Protein AF-A0A7S4K8J3-F1 (afdb_monomer_lite)

Foldseek 3Di:
DADDDDPVNPVAPDPVDQPFDADPVQKDAPDPPCVVPVPSPRIAGHDDCVVCVVVDPPRHDHDDPDDDAPVRGDDDDDDDLPDADKDKDADPPPVCVVVVRIDIDGGPVVPDDDDPPPDDPDDPDPPVPD

Secondary structure (DSSP, 8-state):
-PPP--TTSTTTT---S-S----GGGEEESSTT--S-TTS--EEEPP-HHHHGGGS--SS----S-----TT----------S-EEEEEE-S-GGGTTTT-EEEEEE-GGGPPPPPTTS--SSS------

Structure (mmCIF, N/CA/C/O backbone):
data_AF-A0A7S4K8J3-F1
#
_entry.id   AF-A0A7S4K8J3-F1
#
loop_
_atom_site.group_PDB
_atom_site.id
_atom_site.type_symbol
_atom_site.label_atom_id
_atom_site.label_alt_id
_atom_site.label_comp_id
_atom_site.label_asym_id
_atom_site.label_entity_id
_atom_site.label_seq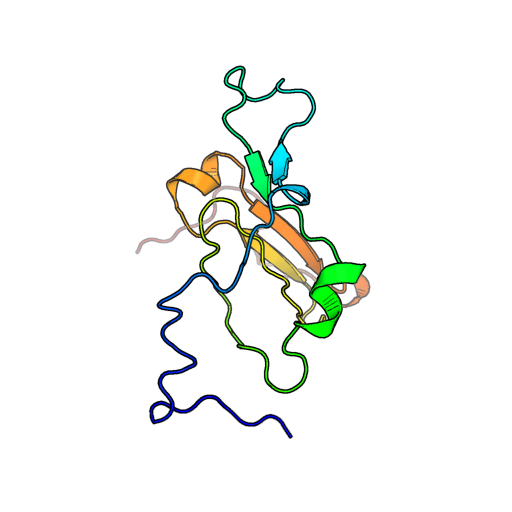_id
_atom_site.pdbx_PDB_ins_code
_atom_site.Cartn_x
_atom_site.Cartn_y
_atom_site.Cartn_z
_atom_site.occupancy
_atom_site.B_iso_or_equiv
_atom_site.auth_seq_id
_atom_site.auth_comp_id
_atom_site.auth_asym_id
_atom_site.auth_atom_id
_atom_site.pdbx_PDB_model_num
ATOM 1 N N . ASP A 1 1 ? -14.215 -17.292 -10.585 1.00 42.66 1 ASP A N 1
ATOM 2 C CA . ASP A 1 1 ? -13.352 -18.452 -10.284 1.00 42.66 1 ASP A CA 1
ATOM 3 C C . ASP A 1 1 ? -11.887 -18.093 -10.463 1.00 42.66 1 ASP A C 1
ATOM 5 O O . ASP A 1 1 ? -11.457 -17.826 -11.576 1.00 42.66 1 ASP A O 1
ATOM 9 N N . PHE A 1 2 ? -11.137 -17.997 -9.363 1.00 41.56 2 PHE A N 1
ATOM 10 C CA . PHE A 1 2 ? -9.705 -17.679 -9.384 1.00 41.56 2 PHE A CA 1
ATOM 11 C C . PHE A 1 2 ? -8.908 -18.985 -9.455 1.00 41.56 2 PHE A C 1
ATOM 13 O O . PHE A 1 2 ? -9.082 -19.848 -8.594 1.00 41.56 2 PHE A O 1
ATOM 20 N N . LYS A 1 3 ? -8.040 -19.149 -10.459 1.00 45.47 3 LYS A N 1
ATOM 21 C CA . LYS A 1 3 ? -7.098 -20.276 -10.496 1.00 45.47 3 LYS A CA 1
ATOM 22 C C . LYS A 1 3 ? -5.952 -19.981 -9.530 1.00 45.47 3 LYS A C 1
ATOM 24 O O . LYS A 1 3 ? -5.284 -18.958 -9.661 1.00 45.47 3 LYS A O 1
ATOM 29 N N . TRP A 1 4 ? -5.773 -20.843 -8.532 1.00 49.66 4 TRP A N 1
ATOM 30 C CA . TRP A 1 4 ? -4.702 -20.700 -7.552 1.00 49.66 4 TRP A CA 1
ATOM 31 C C . TRP A 1 4 ? -3.358 -21.116 -8.138 1.00 49.66 4 TRP A C 1
ATOM 33 O O . TRP A 1 4 ? -3.247 -22.038 -8.940 1.00 49.66 4 TRP A O 1
ATOM 43 N N . CYS A 1 5 ? -2.334 -20.433 -7.665 1.00 54.53 5 CYS A N 1
ATOM 44 C CA . CYS A 1 5 ? -0.946 -20.798 -7.812 1.00 54.53 5 CYS A CA 1
ATOM 45 C C . CYS A 1 5 ? -0.599 -22.011 -6.934 1.00 54.53 5 CYS A C 1
ATOM 47 O O . CYS A 1 5 ? -0.507 -21.873 -5.715 1.00 54.53 5 CYS A O 1
ATOM 49 N N . TYR A 1 6 ? -0.416 -23.188 -7.529 1.00 49.16 6 TYR A N 1
ATOM 50 C CA . TYR A 1 6 ? -0.069 -24.421 -6.811 1.00 49.16 6 TYR A CA 1
ATOM 51 C C . TYR A 1 6 ? 1.446 -24.664 -6.789 1.00 49.16 6 TYR A C 1
ATOM 53 O O . TYR A 1 6 ? 2.169 -24.199 -7.664 1.00 49.16 6 TYR A O 1
ATOM 61 N N . PHE A 1 7 ? 1.932 -25.449 -5.819 1.00 47.50 7 PHE A N 1
ATOM 62 C CA . PHE A 1 7 ? 3.353 -25.822 -5.678 1.00 47.50 7 PHE A CA 1
ATOM 63 C C . PHE A 1 7 ? 3.969 -26.484 -6.927 1.00 47.50 7 PHE A C 1
ATOM 65 O O . PHE A 1 7 ? 5.184 -26.452 -7.092 1.00 47.50 7 PHE A O 1
ATOM 72 N N . ASN A 1 8 ? 3.154 -27.063 -7.816 1.00 54.94 8 ASN A N 1
ATOM 73 C CA . ASN A 1 8 ? 3.617 -27.641 -9.083 1.00 54.94 8 ASN A CA 1
ATOM 74 C C . ASN A 1 8 ? 3.803 -26.603 -10.211 1.00 54.94 8 ASN A C 1
ATOM 76 O O . ASN A 1 8 ? 4.264 -26.953 -11.294 1.00 54.94 8 ASN A O 1
ATOM 80 N N . GLN A 1 9 ? 3.459 -25.338 -9.964 1.00 51.81 9 GLN A N 1
ATOM 81 C CA . GLN A 1 9 ? 3.694 -24.199 -10.841 1.00 51.81 9 GLN A CA 1
ATOM 82 C C . GLN A 1 9 ? 4.538 -23.190 -10.056 1.00 51.81 9 GLN A C 1
ATOM 84 O O . GLN A 1 9 ? 4.033 -22.337 -9.331 1.00 51.81 9 GLN A O 1
ATOM 89 N N . THR A 1 10 ? 5.860 -23.291 -10.193 1.00 50.09 10 THR A N 1
ATOM 90 C CA . THR A 1 10 ? 6.886 -22.472 -9.510 1.00 50.09 10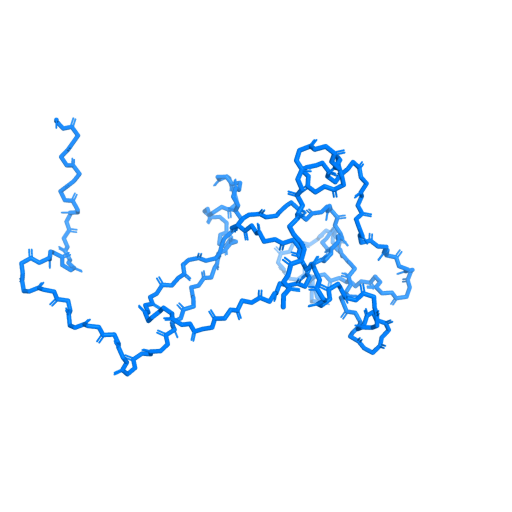 THR A CA 1
ATOM 91 C C . THR A 1 10 ? 6.760 -20.954 -9.720 1.00 50.09 10 THR A C 1
ATOM 93 O O . THR A 1 10 ? 7.504 -20.188 -9.112 1.00 50.09 10 THR A O 1
ATOM 96 N N . ALA A 1 11 ? 5.792 -20.497 -10.516 1.00 50.84 11 ALA A N 1
ATOM 97 C CA . ALA A 1 11 ? 5.575 -19.108 -10.902 1.00 50.84 11 ALA A CA 1
ATOM 98 C C . ALA A 1 11 ? 5.092 -18.173 -9.774 1.00 50.84 11 ALA A C 1
ATOM 100 O O . ALA A 1 11 ? 5.007 -16.968 -9.994 1.00 50.84 11 ALA A O 1
ATOM 101 N N . CYS A 1 12 ? 4.764 -18.681 -8.580 1.00 53.34 12 CYS A N 1
ATOM 102 C CA . CYS A 1 12 ? 4.057 -17.865 -7.582 1.00 53.34 12 CYS A CA 1
ATOM 103 C C . CYS A 1 12 ? 4.755 -17.699 -6.229 1.00 53.34 12 CYS A C 1
ATOM 105 O O . CYS A 1 12 ? 4.401 -16.805 -5.453 1.00 53.34 12 CYS A O 1
ATOM 107 N N . PHE A 1 13 ? 5.760 -18.523 -5.928 1.00 50.50 13 PHE A N 1
ATOM 108 C CA . PHE A 1 13 ? 6.512 -18.391 -4.677 1.00 50.50 13 PHE A CA 1
ATOM 109 C C . PHE A 1 13 ? 7.835 -17.657 -4.852 1.00 50.50 13 PHE A C 1
ATOM 111 O O . PHE A 1 13 ? 8.201 -16.862 -3.988 1.00 50.50 13 PHE A O 1
ATOM 118 N N . PHE A 1 14 ? 8.492 -17.847 -5.992 1.00 50.19 14 PHE A N 1
ATOM 119 C CA . PHE A 1 14 ? 9.732 -17.173 -6.332 1.00 50.19 14 PHE A CA 1
ATOM 120 C C . PHE A 1 14 ? 9.445 -16.135 -7.414 1.00 50.19 14 PHE A C 1
ATOM 122 O O . PHE A 1 14 ? 9.027 -16.485 -8.513 1.00 50.19 14 PHE A O 1
ATOM 129 N N . MET A 1 15 ? 9.679 -14.859 -7.112 1.00 54.78 15 MET A N 1
ATOM 130 C CA . MET A 1 15 ? 9.937 -13.860 -8.148 1.00 54.78 15 MET A CA 1
ATOM 131 C C . MET A 1 15 ? 11.460 -13.779 -8.302 1.00 54.78 15 MET A C 1
ATOM 133 O O . MET A 1 15 ? 12.080 -12.954 -7.635 1.00 54.78 15 MET A O 1
ATOM 137 N N . PRO A 1 16 ? 12.102 -14.654 -9.106 1.00 50.22 16 PRO A N 1
ATOM 138 C CA . PRO A 1 16 ? 13.552 -14.607 -9.293 1.00 50.22 16 PRO A CA 1
ATOM 139 C C . PRO A 1 16 ? 13.988 -13.362 -10.079 1.00 50.22 16 PRO A C 1
ATOM 141 O O . PRO A 1 16 ? 15.175 -13.055 -10.125 1.00 50.22 16 PRO A O 1
ATOM 144 N N . ALA A 1 17 ? 13.039 -12.647 -10.694 1.00 56.31 17 ALA A N 1
ATOM 145 C CA . ALA A 1 17 ? 13.275 -11.438 -11.462 1.00 56.31 17 ALA A CA 1
ATOM 146 C C . ALA A 1 17 ? 12.374 -10.290 -10.975 1.00 56.31 17 ALA A C 1
ATOM 148 O O . ALA A 1 17 ? 11.216 -10.528 -10.613 1.00 56.31 17 ALA A O 1
ATOM 149 N N . PRO A 1 18 ? 12.872 -9.042 -10.993 1.00 59.97 18 PRO A N 1
ATOM 150 C CA . PRO A 1 18 ? 12.040 -7.877 -10.739 1.00 59.97 18 PRO A CA 1
ATOM 151 C C . PRO A 1 18 ? 10.938 -7.797 -11.805 1.00 59.97 18 PRO A C 1
ATOM 153 O O . PRO A 1 18 ? 11.226 -7.655 -12.992 1.00 59.97 18 PRO A O 1
ATOM 156 N N . LEU A 1 19 ? 9.669 -7.865 -11.386 1.00 63.50 19 LEU A N 1
ATOM 157 C CA . LEU A 1 19 ? 8.517 -7.673 -12.286 1.00 63.50 19 LEU A CA 1
ATOM 158 C C . LEU A 1 19 ? 8.433 -6.239 -12.830 1.00 63.50 19 LEU A C 1
ATOM 160 O O . LEU A 1 19 ? 7.733 -5.963 -13.801 1.00 63.50 19 LEU A O 1
ATOM 164 N N . THR A 1 20 ? 9.148 -5.318 -12.194 1.00 69.50 20 THR A N 1
ATOM 165 C CA . THR A 1 20 ? 9.098 -3.891 -12.471 1.00 69.50 20 THR A CA 1
ATOM 166 C C . THR A 1 20 ? 10.196 -3.524 -13.451 1.00 69.50 20 THR A C 1
ATOM 168 O O . THR A 1 20 ? 11.373 -3.467 -13.082 1.00 69.50 20 THR A O 1
ATOM 171 N N . LYS A 1 21 ? 9.817 -3.251 -14.697 1.00 71.94 21 LYS A N 1
ATOM 172 C CA . LYS A 1 21 ? 10.704 -2.572 -15.640 1.00 71.94 21 LYS A CA 1
ATOM 173 C C . LYS A 1 21 ? 10.694 -1.078 -15.339 1.00 71.94 21 LYS A C 1
ATOM 175 O O . LYS A 1 21 ? 9.667 -0.526 -14.948 1.00 71.94 21 LYS A O 1
ATOM 180 N N . CYS A 1 22 ? 11.852 -0.455 -15.488 1.00 78.19 22 CYS A N 1
ATOM 181 C CA . CYS A 1 22 ? 12.003 0.978 -15.342 1.00 78.19 22 CYS A CA 1
ATOM 182 C C . CYS A 1 22 ? 12.591 1.544 -16.618 1.00 78.19 22 CYS A C 1
ATOM 184 O O . CYS A 1 22 ? 13.783 1.375 -16.880 1.00 78.19 22 CYS A O 1
ATOM 186 N N . ASP A 1 23 ? 11.742 2.202 -17.393 1.00 83.81 23 ASP A N 1
ATOM 187 C CA . ASP A 1 23 ? 12.192 2.936 -18.561 1.00 83.81 23 ASP A CA 1
ATOM 188 C C . ASP A 1 23 ? 12.779 4.277 -18.114 1.00 83.81 23 ASP A C 1
ATOM 190 O O . ASP A 1 23 ? 12.352 4.858 -17.113 1.00 83.81 23 ASP A O 1
ATOM 194 N N . SER A 1 24 ? 13.771 4.780 -18.850 1.00 83.44 24 SER A N 1
ATOM 195 C CA . SER A 1 24 ? 14.503 6.002 -18.488 1.00 83.44 24 SER A CA 1
ATOM 196 C C . SER A 1 24 ? 13.598 7.225 -18.316 1.00 83.44 24 SER A C 1
ATOM 198 O O . SER A 1 24 ? 13.911 8.110 -17.529 1.00 83.44 24 SER A O 1
ATOM 200 N N . GLU A 1 25 ? 12.477 7.263 -19.037 1.00 87.25 25 GLU A N 1
ATOM 201 C CA . GLU A 1 25 ? 11.463 8.321 -18.959 1.00 87.25 25 GLU A CA 1
ATOM 202 C C . GLU A 1 25 ? 10.639 8.304 -17.663 1.00 87.25 25 GLU A C 1
ATOM 204 O O . GLU A 1 25 ? 10.119 9.339 -17.254 1.00 87.25 25 GLU A O 1
ATOM 209 N N . ASP A 1 26 ? 10.539 7.151 -16.997 1.00 87.44 26 ASP A N 1
ATOM 210 C CA . ASP A 1 26 ? 9.787 6.995 -15.751 1.00 87.44 26 ASP A CA 1
ATOM 211 C C . ASP A 1 26 ? 10.674 7.238 -14.512 1.00 87.44 26 ASP A C 1
ATOM 213 O O . ASP A 1 26 ? 10.194 7.183 -13.377 1.00 87.44 26 ASP A O 1
ATOM 217 N N . VAL A 1 27 ? 11.971 7.512 -14.696 1.00 86.88 27 VAL A N 1
ATOM 218 C CA . VAL A 1 27 ? 12.895 7.829 -13.600 1.00 86.88 27 VAL A CA 1
ATOM 219 C C . VAL A 1 27 ? 12.545 9.191 -13.002 1.00 86.88 27 VAL A C 1
ATOM 221 O O . VAL A 1 27 ? 12.509 10.207 -13.691 1.00 86.88 27 VAL A O 1
ATOM 224 N N . ALA A 1 28 ? 12.332 9.224 -11.690 1.00 84.69 28 ALA A N 1
ATOM 225 C CA . ALA A 1 28 ? 12.037 10.434 -10.940 1.00 84.69 28 ALA A CA 1
ATOM 226 C C . ALA A 1 28 ? 12.793 10.462 -9.607 1.00 84.69 28 ALA A C 1
ATOM 228 O O . ALA A 1 28 ? 13.018 9.431 -8.966 1.00 84.69 28 ALA A O 1
ATOM 229 N N . TYR A 1 29 ? 13.152 11.663 -9.156 1.00 79.94 29 TYR A N 1
ATOM 230 C CA . TYR A 1 29 ? 13.629 11.868 -7.791 1.00 79.94 29 TYR A CA 1
ATOM 231 C C . TYR A 1 29 ? 12.477 11.659 -6.807 1.00 79.94 29 TYR A C 1
ATOM 233 O O . TYR A 1 29 ? 11.375 12.167 -7.012 1.00 79.94 29 TYR A O 1
ATOM 241 N N . GLY A 1 30 ? 12.728 10.893 -5.745 1.00 72.94 30 GLY A N 1
ATOM 242 C CA . GLY A 1 30 ? 11.734 10.649 -4.701 1.00 72.94 30 GLY A CA 1
ATOM 243 C C . GLY A 1 30 ? 11.499 11.879 -3.820 1.00 72.94 30 GLY A C 1
ATOM 244 O O . GLY A 1 30 ? 10.400 12.048 -3.306 1.00 72.94 30 GLY A O 1
ATOM 245 N N . ASP A 1 31 ? 12.495 12.764 -3.714 1.00 73.44 31 ASP A N 1
ATOM 246 C CA . ASP A 1 31 ? 12.340 14.123 -3.194 1.00 73.44 31 ASP A CA 1
ATOM 247 C C . ASP A 1 31 ? 12.717 15.124 -4.300 1.00 73.44 31 ASP A C 1
ATOM 249 O O . ASP A 1 31 ? 13.906 15.356 -4.535 1.00 73.44 31 ASP A O 1
ATOM 253 N N . PRO A 1 32 ? 11.731 15.730 -4.988 1.00 69.00 32 PRO A N 1
ATOM 254 C CA . PRO A 1 32 ? 11.984 16.730 -6.025 1.00 69.00 32 PRO A CA 1
ATOM 255 C C . PRO A 1 32 ? 12.687 17.984 -5.498 1.00 69.00 32 PRO A C 1
ATOM 257 O O . PRO A 1 32 ? 13.245 18.748 -6.279 1.00 69.00 32 PRO A O 1
ATOM 260 N N . THR A 1 33 ? 12.624 18.222 -4.187 1.00 70.56 33 THR A N 1
ATOM 261 C CA . THR A 1 33 ? 13.210 19.395 -3.538 1.00 70.56 33 THR A CA 1
ATOM 262 C C . THR A 1 33 ? 14.614 19.137 -2.998 1.00 70.56 33 THR A C 1
ATOM 264 O O . THR A 1 33 ? 15.276 20.096 -2.611 1.00 70.56 33 THR A O 1
ATOM 267 N N . ALA A 1 34 ? 15.060 17.872 -2.983 1.00 62.25 34 ALA A N 1
ATOM 268 C CA . ALA A 1 34 ? 16.333 17.410 -2.419 1.00 62.25 34 ALA A CA 1
ATOM 269 C C . ALA A 1 34 ? 16.610 17.889 -0.977 1.00 62.25 34 ALA A C 1
ATOM 271 O O . ALA A 1 34 ? 17.753 17.893 -0.528 1.00 62.25 34 ALA A O 1
ATOM 272 N N . LYS A 1 35 ? 15.572 18.286 -0.231 1.00 65.44 35 LYS A N 1
ATOM 273 C CA . LYS A 1 35 ? 15.704 18.876 1.106 1.00 65.44 35 LYS A CA 1
ATOM 274 C C . LYS A 1 35 ? 15.944 17.832 2.185 1.00 65.44 35 LYS A C 1
ATOM 276 O O . LYS A 1 35 ? 16.531 18.164 3.209 1.00 65.44 35 LYS A O 1
ATOM 281 N N . LEU A 1 36 ? 15.466 16.601 1.992 1.00 60.72 36 LEU A N 1
ATOM 282 C CA . LEU A 1 36 ? 15.582 15.563 3.017 1.00 60.72 36 LEU A CA 1
ATOM 283 C C . LEU A 1 36 ? 16.978 14.930 3.075 1.00 60.72 36 LEU A C 1
ATOM 285 O O . LEU A 1 36 ? 17.399 14.518 4.151 1.00 60.72 36 LEU A O 1
ATOM 289 N N . LEU A 1 37 ? 17.689 14.843 1.945 1.00 58.06 37 LEU A N 1
ATOM 290 C CA . LEU A 1 37 ? 19.024 14.248 1.835 1.00 58.06 37 LEU A CA 1
ATOM 291 C C . LEU A 1 37 ? 19.773 14.923 0.672 1.00 58.06 37 LEU A C 1
ATOM 293 O O . LEU A 1 37 ? 19.470 14.645 -0.489 1.00 58.06 37 LEU A O 1
ATOM 297 N N . ASP A 1 38 ? 20.761 15.767 0.983 1.00 55.44 38 ASP A N 1
ATOM 298 C CA . ASP A 1 38 ? 21.543 16.634 0.068 1.00 55.44 38 ASP A CA 1
ATOM 299 C C . ASP A 1 38 ? 22.472 15.874 -0.914 1.00 55.44 38 ASP A C 1
ATOM 301 O O . ASP A 1 38 ? 23.550 16.318 -1.290 1.00 55.44 38 ASP A O 1
ATOM 305 N N . PHE A 1 39 ? 22.088 14.659 -1.309 1.00 56.28 39 PHE A N 1
ATOM 306 C CA . PHE A 1 39 ? 22.916 13.745 -2.093 1.00 56.28 39 PHE A CA 1
ATOM 307 C C . PHE A 1 39 ? 22.333 13.387 -3.460 1.00 56.28 39 PHE A C 1
ATOM 309 O O . PHE A 1 39 ? 22.948 12.602 -4.178 1.00 56.28 39 PHE A O 1
ATOM 316 N N . GLY A 1 40 ? 21.136 13.869 -3.829 1.00 57.16 40 GLY A N 1
ATOM 317 C CA . GLY A 1 40 ? 20.488 13.508 -5.106 1.00 57.16 40 GLY A CA 1
ATOM 318 C C . GLY A 1 40 ? 20.356 11.987 -5.331 1.00 57.16 40 GLY A C 1
ATOM 319 O O . GLY A 1 40 ? 20.104 11.519 -6.439 1.00 57.16 40 GLY A O 1
ATOM 320 N N . ALA A 1 41 ? 20.560 11.187 -4.280 1.00 59.38 41 ALA A N 1
ATOM 321 C CA . ALA A 1 41 ? 20.726 9.740 -4.352 1.00 59.38 41 ALA A CA 1
ATOM 322 C C . ALA A 1 41 ? 19.386 9.000 -4.259 1.00 59.38 41 ALA A C 1
ATOM 324 O O . ALA A 1 41 ? 19.306 7.801 -4.549 1.00 59.38 41 ALA A O 1
ATOM 325 N N . TYR A 1 42 ? 18.334 9.719 -3.860 1.00 69.75 42 TYR A N 1
ATOM 326 C CA . TYR A 1 42 ? 16.995 9.186 -3.691 1.00 69.75 42 TYR A CA 1
ATOM 327 C C . TYR A 1 42 ? 16.182 9.381 -4.973 1.00 69.75 42 TYR A C 1
ATOM 329 O O . TYR A 1 42 ? 15.430 10.340 -5.132 1.00 69.75 42 TYR A O 1
ATOM 337 N N . TRP A 1 43 ? 16.371 8.458 -5.912 1.00 75.69 43 TRP A N 1
ATOM 338 C CA . TRP A 1 43 ? 15.596 8.360 -7.146 1.00 75.69 43 TRP A CA 1
ATOM 339 C C . TRP A 1 43 ? 15.034 6.953 -7.314 1.00 75.69 43 TRP A C 1
ATOM 341 O O . TRP A 1 43 ? 15.593 5.979 -6.800 1.00 75.69 43 TRP A O 1
ATOM 351 N N . GLY A 1 44 ? 13.929 6.852 -8.039 1.00 83.19 44 GLY A N 1
ATOM 352 C CA . GLY A 1 44 ? 13.220 5.614 -8.327 1.00 83.19 44 GLY A CA 1
ATOM 353 C C . GLY A 1 44 ? 12.405 5.742 -9.602 1.00 83.19 44 GLY A C 1
ATOM 354 O O . GLY A 1 44 ? 12.469 6.757 -10.290 1.00 83.19 44 GLY A O 1
ATOM 355 N N . CYS A 1 45 ? 11.651 4.702 -9.924 1.00 87.25 45 CYS A N 1
ATOM 356 C CA . CYS A 1 45 ? 10.826 4.682 -11.119 1.00 87.25 45 CYS A CA 1
ATOM 357 C C . CYS A 1 45 ? 9.383 4.939 -10.719 1.00 87.25 45 CYS A C 1
ATOM 359 O O . CYS A 1 45 ? 8.803 4.217 -9.904 1.00 87.25 45 CYS A O 1
ATOM 361 N N . LYS A 1 46 ? 8.817 6.011 -11.260 1.00 87.69 46 LYS A N 1
ATOM 362 C CA . LYS A 1 46 ? 7.447 6.413 -10.997 1.00 87.69 46 LYS A CA 1
ATOM 363 C C . LYS A 1 46 ? 6.502 5.467 -11.728 1.00 87.69 46 LYS A C 1
ATOM 365 O O . LYS A 1 46 ? 6.671 5.182 -12.909 1.00 87.69 46 LYS A O 1
ATOM 370 N N . TYR A 1 47 ? 5.467 5.011 -11.033 1.00 87.00 47 TYR A N 1
ATOM 371 C CA . TYR A 1 47 ? 4.398 4.261 -11.679 1.00 87.00 47 TYR A CA 1
ATOM 372 C C . TYR A 1 47 ? 3.598 5.175 -12.626 1.00 87.00 47 TYR A C 1
ATOM 374 O O . TYR A 1 47 ? 2.994 6.163 -12.197 1.00 87.00 47 TYR A O 1
ATOM 382 N N . ASN A 1 48 ? 3.593 4.833 -13.916 1.00 89.44 48 ASN A N 1
ATOM 383 C CA . ASN A 1 48 ? 2.838 5.507 -14.971 1.00 89.44 48 ASN A CA 1
ATOM 384 C C . ASN A 1 48 ? 1.564 4.710 -15.298 1.00 89.44 48 ASN A C 1
ATOM 386 O O . ASN A 1 48 ? 1.595 3.739 -16.057 1.00 89.44 48 ASN A O 1
ATOM 390 N N . ALA A 1 49 ? 0.435 5.105 -14.701 1.00 89.31 49 ALA A N 1
ATOM 391 C CA . ALA A 1 49 ? -0.805 4.335 -14.792 1.00 89.31 49 ALA A CA 1
ATOM 392 C C . ALA A 1 49 ? -1.304 4.125 -16.238 1.00 89.31 49 ALA A C 1
ATOM 394 O O . ALA A 1 49 ? -1.555 2.976 -16.595 1.00 89.31 49 ALA A O 1
ATOM 395 N N . PRO A 1 50 ? -1.411 5.151 -17.111 1.00 91.38 50 PRO A N 1
ATOM 396 C CA . PRO A 1 50 ? -1.823 4.939 -18.503 1.00 91.38 50 PRO A CA 1
ATOM 397 C C . PRO A 1 50 ? -0.971 3.914 -19.259 1.00 91.38 50 PRO A C 1
ATOM 399 O O . PRO A 1 50 ? -1.505 3.141 -20.049 1.00 91.38 50 PRO A O 1
ATOM 402 N N . LYS A 1 51 ? 0.339 3.892 -18.991 1.00 89.25 51 LYS A N 1
ATOM 403 C CA . LYS A 1 51 ? 1.301 3.006 -19.651 1.00 89.25 51 LYS A CA 1
ATOM 404 C C . LYS A 1 51 ? 1.213 1.564 -19.150 1.00 89.25 51 LYS A C 1
ATOM 406 O O . LYS A 1 51 ? 1.217 0.636 -19.952 1.00 89.25 51 LYS A O 1
ATOM 411 N N . TYR A 1 52 ? 1.127 1.370 -17.833 1.00 87.12 52 TYR A N 1
ATOM 412 C CA . TYR A 1 52 ? 1.265 0.045 -17.215 1.00 87.12 52 TYR A CA 1
ATOM 413 C C . TYR A 1 52 ? -0.055 -0.626 -16.820 1.00 87.12 52 TYR A C 1
ATOM 415 O O . TYR A 1 52 ? -0.051 -1.821 -16.531 1.00 87.12 52 TYR A O 1
ATOM 423 N N . LYS A 1 53 ? -1.195 0.073 -16.844 1.00 89.19 53 LYS A N 1
ATOM 424 C CA . LYS A 1 53 ? -2.495 -0.482 -16.416 1.00 89.19 53 LYS A CA 1
ATOM 425 C C . LYS A 1 53 ? -2.890 -1.776 -17.136 1.00 89.19 53 LYS A C 1
ATOM 427 O O . LYS A 1 53 ? -3.478 -2.656 -16.518 1.00 89.19 53 LYS A O 1
ATOM 432 N N . SER A 1 54 ? -2.563 -1.918 -18.422 1.00 88.81 54 SER A N 1
ATOM 433 C CA . SER A 1 54 ? -2.848 -3.138 -19.198 1.00 88.81 54 SER A CA 1
ATOM 434 C C . SER A 1 54 ? -1.983 -4.339 -18.799 1.00 88.81 54 SER A C 1
ATOM 436 O O . SER A 1 54 ? -2.327 -5.469 -19.130 1.00 88.81 54 SER A O 1
ATOM 438 N N . THR A 1 55 ? -0.876 -4.109 -18.087 1.00 84.69 55 THR A N 1
ATOM 439 C CA . THR A 1 55 ? 0.046 -5.156 -17.614 1.00 84.69 55 THR A CA 1
ATOM 440 C C . THR A 1 55 ? -0.329 -5.706 -16.237 1.00 84.69 55 THR A C 1
ATOM 442 O O . THR A 1 55 ? 0.260 -6.683 -15.775 1.00 84.69 55 THR A O 1
ATOM 445 N N . GLU A 1 56 ? -1.309 -5.099 -15.563 1.00 85.38 56 GLU A N 1
ATOM 446 C CA . GLU A 1 56 ? -1.761 -5.543 -14.248 1.00 85.38 56 GLU A CA 1
ATOM 447 C C . GLU A 1 56 ? -2.465 -6.906 -14.330 1.00 85.38 56 GLU A C 1
ATOM 449 O O . GLU A 1 56 ? -3.428 -7.095 -15.073 1.00 85.38 56 GLU A O 1
ATOM 454 N N . MET A 1 57 ? -2.027 -7.862 -13.507 1.00 83.38 57 MET A N 1
ATOM 455 C CA . MET A 1 57 ? -2.626 -9.200 -13.434 1.00 83.38 57 MET A CA 1
ATOM 456 C C . MET A 1 57 ? -3.930 -9.179 -12.626 1.00 83.38 57 MET A C 1
ATOM 458 O O . MET A 1 57 ? -3.933 -9.478 -11.433 1.00 83.38 57 MET A O 1
ATOM 462 N N . LEU A 1 58 ? -5.049 -8.810 -13.254 1.00 85.44 58 LEU A N 1
ATOM 463 C CA . LEU A 1 58 ? -6.335 -8.657 -12.554 1.00 85.44 58 LEU A CA 1
ATOM 464 C C . LEU A 1 58 ? -7.141 -9.955 -12.410 1.00 85.44 58 LEU A C 1
ATOM 466 O O . LEU A 1 58 ? -7.945 -10.061 -11.484 1.00 85.44 58 LEU A O 1
ATOM 470 N N . GLU A 1 59 ? -6.927 -10.934 -13.291 1.00 85.31 59 GLU A N 1
ATOM 471 C CA . GLU A 1 59 ? -7.667 -12.205 -13.279 1.00 85.31 59 GLU A CA 1
ATOM 472 C C . GLU A 1 59 ? -7.139 -13.178 -12.221 1.00 85.31 59 GLU A C 1
ATOM 474 O O . GLU A 1 59 ? -7.914 -13.804 -11.501 1.00 85.31 59 GLU A O 1
ATOM 479 N N . THR A 1 60 ? -5.816 -13.281 -12.091 1.00 81.69 60 THR A N 1
ATOM 480 C CA . THR A 1 60 ? -5.141 -14.181 -11.144 1.00 81.69 60 THR A CA 1
ATOM 481 C C . THR A 1 60 ? -3.979 -13.469 -10.440 1.00 81.69 60 THR A C 1
ATOM 483 O O . THR A 1 60 ? -2.820 -13.847 -10.630 1.00 81.69 60 THR A O 1
ATOM 486 N N . PRO A 1 61 ? -4.247 -12.408 -9.652 1.00 79.75 61 PRO A N 1
ATOM 487 C CA . PRO A 1 61 ? -3.196 -11.701 -8.929 1.00 79.75 61 PRO A CA 1
ATOM 488 C C . PRO A 1 61 ? -2.569 -12.589 -7.854 1.00 79.75 61 PRO A C 1
ATOM 490 O O . PRO A 1 61 ? -3.243 -13.413 -7.226 1.00 79.75 61 PRO A O 1
ATOM 493 N N . LEU A 1 62 ? -1.290 -12.343 -7.571 1.00 79.56 62 LEU A N 1
ATOM 494 C CA . LEU A 1 62 ? -0.635 -12.884 -6.387 1.00 79.56 62 LEU A CA 1
ATOM 495 C C . LEU A 1 62 ? -1.336 -12.356 -5.125 1.00 79.56 62 LEU A C 1
ATOM 497 O O . LEU A 1 62 ? -1.489 -11.148 -4.956 1.00 79.56 62 LEU A O 1
ATOM 501 N N . ARG A 1 63 ? -1.746 -13.258 -4.230 1.00 83.50 63 ARG A N 1
ATOM 502 C CA . ARG A 1 63 ? -2.346 -12.914 -2.934 1.00 83.50 63 ARG A CA 1
ATOM 503 C C . ARG A 1 63 ? -1.337 -13.181 -1.828 1.00 83.50 63 ARG A C 1
ATOM 505 O O . ARG A 1 63 ? -1.017 -14.339 -1.572 1.00 83.50 63 ARG A O 1
ATOM 512 N N . LYS A 1 64 ? -0.829 -12.116 -1.215 1.00 85.88 64 LYS A N 1
ATOM 513 C CA . LYS A 1 64 ? 0.111 -12.141 -0.089 1.00 85.88 64 LYS A CA 1
ATOM 514 C C . LYS A 1 64 ? -0.137 -10.928 0.807 1.00 85.88 64 LYS A C 1
ATOM 516 O O . LYS A 1 64 ? -0.727 -9.947 0.360 1.00 85.88 64 LYS A O 1
ATOM 521 N N . ASP A 1 65 ? 0.330 -11.015 2.042 1.00 89.25 65 ASP A N 1
ATOM 522 C CA . ASP A 1 65 ? 0.406 -9.915 3.011 1.00 89.25 65 ASP A CA 1
ATOM 523 C C . ASP A 1 65 ? 1.677 -9.065 2.824 1.00 89.25 65 ASP A C 1
ATOM 525 O O . ASP A 1 65 ? 1.662 -7.859 3.056 1.00 89.25 65 ASP A O 1
ATOM 529 N N . MET A 1 66 ? 2.757 -9.680 2.337 1.00 87.69 66 MET A N 1
ATOM 530 C CA . MET A 1 66 ? 4.051 -9.055 2.098 1.00 87.69 66 MET A CA 1
ATOM 531 C C . MET A 1 66 ? 4.545 -9.315 0.670 1.00 87.69 66 MET A C 1
ATOM 533 O O . MET A 1 66 ? 4.490 -10.431 0.145 1.00 87.69 66 MET 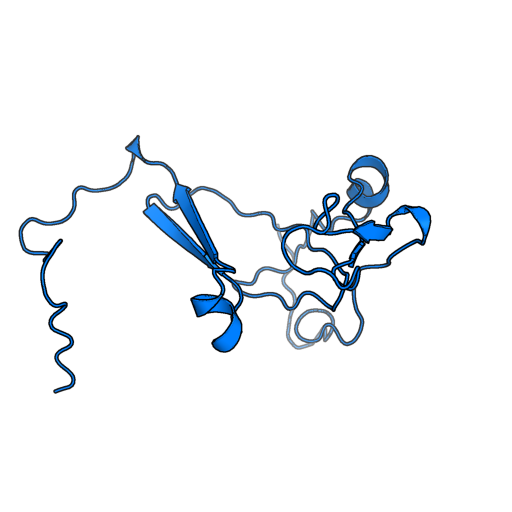A O 1
ATOM 537 N N . ILE A 1 67 ? 5.105 -8.274 0.055 1.00 85.88 67 ILE A N 1
ATOM 538 C CA . ILE A 1 67 ? 5.818 -8.351 -1.221 1.00 85.88 67 ILE A CA 1
ATOM 539 C C . ILE A 1 67 ? 7.160 -7.631 -1.109 1.00 85.88 67 ILE A C 1
ATOM 541 O O . ILE A 1 67 ? 7.270 -6.590 -0.464 1.00 85.88 67 ILE A O 1
ATOM 545 N N . SER A 1 68 ? 8.187 -8.179 -1.755 1.00 84.75 68 SER A N 1
ATOM 546 C CA . SER A 1 68 ? 9.461 -7.481 -1.906 1.00 84.75 68 SER A CA 1
ATOM 547 C C . SER A 1 68 ? 9.375 -6.541 -3.105 1.00 84.75 68 SER A C 1
ATOM 549 O O . SER A 1 68 ? 8.984 -6.964 -4.195 1.00 84.75 68 SER A O 1
ATOM 551 N N . ILE A 1 69 ? 9.733 -5.273 -2.902 1.00 84.50 69 ILE A N 1
ATOM 552 C CA . ILE A 1 69 ? 9.836 -4.284 -3.975 1.00 84.50 69 ILE A CA 1
ATOM 553 C C . ILE A 1 69 ? 11.328 -4.087 -4.260 1.00 84.50 69 ILE A C 1
ATOM 555 O O . ILE A 1 69 ? 12.066 -3.676 -3.359 1.00 84.50 69 ILE A O 1
ATOM 559 N N . PRO A 1 70 ? 11.804 -4.389 -5.480 1.00 80.44 70 PRO A N 1
ATOM 560 C CA . PRO A 1 70 ? 13.204 -4.198 -5.827 1.00 80.44 70 PRO A CA 1
ATOM 561 C C . PRO A 1 70 ? 13.579 -2.714 -5.755 1.00 80.44 70 PRO A C 1
ATOM 563 O O . PRO A 1 70 ? 12.738 -1.822 -5.895 1.00 80.44 70 PRO A O 1
ATOM 566 N N . ARG A 1 71 ? 14.873 -2.433 -5.566 1.00 78.75 71 ARG A N 1
ATOM 567 C CA . ARG A 1 71 ? 15.390 -1.059 -5.533 1.00 78.75 71 ARG A CA 1
ATOM 568 C C . ARG A 1 71 ? 14.944 -0.306 -6.786 1.00 78.75 71 ARG A C 1
ATOM 570 O O . ARG A 1 71 ? 15.110 -0.817 -7.888 1.00 78.75 71 ARG A O 1
ATOM 577 N N . ARG A 1 72 ? 14.436 0.919 -6.602 1.00 80.12 72 ARG A N 1
ATOM 578 C CA . ARG A 1 72 ? 13.919 1.788 -7.678 1.00 80.12 72 ARG A CA 1
ATOM 579 C C . ARG A 1 72 ? 12.686 1.234 -8.411 1.00 80.12 72 ARG A C 1
ATOM 581 O O . ARG A 1 72 ? 12.287 1.827 -9.399 1.00 80.12 72 ARG A O 1
ATOM 588 N N . GLY A 1 73 ? 12.065 0.152 -7.949 1.00 83.75 73 GLY A N 1
ATOM 589 C CA . GLY A 1 73 ? 10.819 -0.370 -8.513 1.00 83.75 73 GLY A CA 1
ATOM 590 C C . GLY A 1 73 ? 9.562 0.247 -7.897 1.00 83.75 73 GLY A C 1
ATOM 591 O O . GLY A 1 73 ? 9.622 1.130 -7.043 1.00 83.75 73 GLY A O 1
ATOM 592 N N . TRP A 1 74 ? 8.412 -0.274 -8.314 1.00 86.12 74 TRP A N 1
ATOM 593 C CA . TRP A 1 74 ? 7.089 0.064 -7.789 1.00 86.12 74 TRP A CA 1
ATOM 594 C C . TRP A 1 74 ? 6.230 -1.200 -7.693 1.00 86.12 74 TRP A C 1
ATOM 596 O O . TRP A 1 74 ? 6.508 -2.196 -8.338 1.00 86.12 74 TRP A O 1
ATOM 606 N N . ALA A 1 75 ? 5.161 -1.200 -6.913 1.00 87.38 75 ALA A N 1
ATOM 607 C CA . ALA A 1 75 ? 4.189 -2.287 -6.959 1.00 87.38 75 ALA A CA 1
ATOM 608 C C . ALA A 1 75 ? 2.783 -1.706 -6.924 1.00 87.38 75 ALA A C 1
ATOM 610 O O . ALA A 1 75 ? 2.540 -0.709 -6.246 1.00 87.38 75 ALA A O 1
ATOM 611 N N . VAL A 1 76 ? 1.862 -2.339 -7.648 1.00 88.75 76 VAL A N 1
ATOM 612 C CA . VAL A 1 76 ? 0.436 -2.023 -7.563 1.00 88.75 76 VAL A CA 1
ATOM 613 C C . VAL A 1 76 ? -0.218 -3.101 -6.718 1.00 88.75 76 VAL A C 1
ATOM 615 O O . VAL A 1 76 ? -0.252 -4.271 -7.098 1.00 88.75 76 VAL A O 1
ATOM 618 N N . VAL A 1 77 ? -0.720 -2.698 -5.555 1.00 90.12 77 VAL A N 1
ATOM 619 C CA . VAL A 1 77 ? -1.438 -3.580 -4.636 1.00 90.12 77 VAL A CA 1
ATOM 620 C C . VAL A 1 77 ? -2.919 -3.244 -4.705 1.00 90.12 77 VAL A C 1
ATOM 622 O O . VAL A 1 77 ? -3.315 -2.082 -4.630 1.00 90.12 77 VAL A O 1
ATOM 625 N N . ARG A 1 78 ? -3.747 -4.280 -4.826 1.00 90.94 78 ARG A N 1
ATOM 626 C CA . ARG A 1 78 ? -5.199 -4.183 -4.703 1.00 90.94 78 ARG A CA 1
ATOM 627 C C . ARG A 1 78 ? -5.636 -5.022 -3.516 1.00 90.94 78 ARG A C 1
ATOM 629 O O . ARG A 1 78 ? -5.330 -6.208 -3.455 1.00 90.94 78 ARG A O 1
ATOM 636 N N . PHE A 1 79 ? -6.403 -4.420 -2.623 1.00 91.00 79 PHE A N 1
ATOM 637 C CA . PHE A 1 79 ? -7.046 -5.112 -1.516 1.00 91.00 79 PHE A CA 1
ATOM 638 C C . PHE A 1 79 ? -8.523 -4.729 -1.460 1.00 91.00 79 PHE A C 1
ATOM 640 O O . PHE A 1 79 ? -8.936 -3.687 -1.975 1.00 91.00 79 PHE A O 1
ATOM 647 N N . ARG A 1 80 ? -9.334 -5.610 -0.876 1.00 92.56 80 ARG A N 1
ATOM 648 C CA . ARG A 1 80 ? -10.746 -5.343 -0.615 1.00 92.56 80 ARG A CA 1
ATOM 649 C C . ARG A 1 80 ? -10.866 -4.732 0.773 1.00 92.56 80 ARG A C 1
ATOM 651 O O . ARG A 1 80 ? -10.262 -5.221 1.717 1.00 92.56 80 ARG A O 1
ATOM 658 N N . VAL A 1 81 ? -11.646 -3.665 0.887 1.00 95.69 81 VAL A N 1
ATOM 659 C CA . VAL A 1 81 ? -11.937 -3.026 2.172 1.00 95.69 81 VAL A CA 1
ATOM 660 C C . VAL A 1 81 ? -13.156 -3.717 2.784 1.00 95.69 81 VAL A C 1
ATOM 662 O O . VAL A 1 81 ? -14.285 -3.277 2.586 1.00 95.69 81 VAL A O 1
ATOM 665 N N . ASP A 1 82 ? -12.939 -4.848 3.454 1.00 95.62 82 ASP A N 1
ATOM 666 C CA . ASP A 1 82 ? -13.991 -5.664 4.083 1.00 95.62 82 ASP A CA 1
ATOM 667 C C . ASP A 1 82 ? -13.757 -5.947 5.575 1.00 95.62 82 ASP A C 1
ATOM 669 O O . ASP A 1 82 ? -14.585 -6.597 6.211 1.00 95.62 82 ASP A O 1
ATOM 673 N N . ASN A 1 83 ? -12.679 -5.408 6.151 1.00 96.00 83 ASN A N 1
ATOM 674 C CA . ASN A 1 83 ? -12.335 -5.584 7.557 1.00 96.00 83 ASN A CA 1
ATOM 675 C C . ASN A 1 83 ? -12.138 -4.222 8.264 1.00 96.00 83 ASN A C 1
ATOM 677 O O . ASN A 1 83 ? -11.081 -3.598 8.103 1.00 96.00 83 ASN A O 1
ATOM 681 N N . PRO A 1 84 ? -13.151 -3.721 9.005 1.00 97.44 84 PRO A N 1
ATOM 682 C CA . PRO A 1 84 ? -13.075 -2.446 9.717 1.00 97.44 84 PRO A CA 1
ATOM 683 C C . PRO A 1 84 ? -11.959 -2.423 10.763 1.00 97.44 84 PRO A C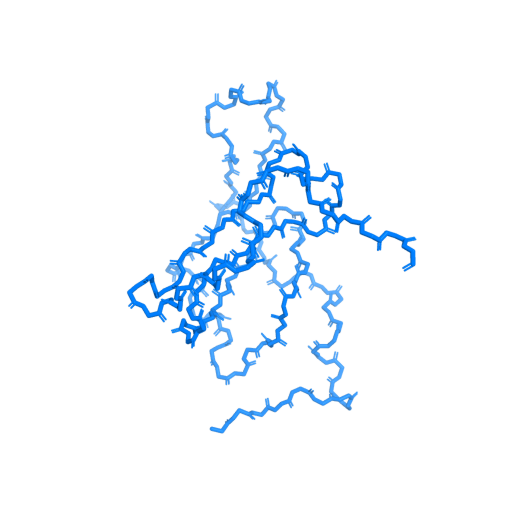 1
ATOM 685 O O . PRO A 1 84 ? -11.878 -3.314 11.606 1.00 97.44 84 PRO A O 1
ATOM 688 N N . GLY A 1 85 ? -11.137 -1.376 10.762 1.00 95.62 85 GLY A N 1
ATOM 689 C CA . GLY A 1 85 ? -10.078 -1.202 11.755 1.00 95.62 85 GLY A CA 1
ATOM 690 C C . GLY A 1 85 ? -8.929 -0.325 11.278 1.00 95.62 85 GLY A C 1
ATOM 691 O O . GLY A 1 85 ? -8.934 0.187 10.156 1.00 95.62 85 GLY A O 1
ATOM 692 N N . PHE A 1 86 ? -7.929 -0.183 12.144 1.00 95.31 86 PHE A N 1
ATOM 693 C CA . PHE A 1 86 ? -6.646 0.420 11.804 1.00 95.31 86 PHE A CA 1
ATOM 694 C C . PHE A 1 86 ? -5.687 -0.660 11.300 1.00 95.31 86 PHE A C 1
ATOM 696 O O . PHE A 1 86 ? -5.436 -1.643 11.993 1.00 95.31 86 PHE A O 1
ATOM 703 N N . TRP A 1 87 ? -5.143 -0.464 10.102 1.00 96.50 87 TRP A N 1
ATOM 704 C CA . TRP A 1 87 ? -4.238 -1.405 9.446 1.00 96.50 87 TRP A CA 1
ATOM 705 C C . TRP A 1 87 ? -2.881 -0.762 9.221 1.00 96.50 87 TRP A C 1
ATOM 707 O O . TRP A 1 87 ? -2.773 0.212 8.474 1.00 96.50 87 TRP A O 1
ATOM 717 N N . LEU A 1 88 ? -1.849 -1.312 9.857 1.00 95.88 88 LEU A N 1
ATOM 718 C CA . LEU A 1 88 ? -0.471 -0.884 9.652 1.00 95.88 88 LEU A CA 1
ATOM 719 C C . LEU A 1 88 ? 0.032 -1.384 8.293 1.00 95.88 88 LEU A C 1
ATOM 721 O O . LEU A 1 88 ? -0.040 -2.572 7.989 1.00 95.88 88 LEU A O 1
ATOM 725 N N . PHE A 1 89 ? 0.587 -0.476 7.501 1.00 94.62 89 PHE A N 1
ATOM 726 C CA . PHE A 1 89 ? 1.287 -0.782 6.262 1.00 94.62 89 PHE A CA 1
ATOM 727 C C . PHE A 1 89 ? 2.694 -0.202 6.344 1.00 94.62 89 PHE A C 1
ATOM 729 O O . PHE A 1 89 ? 2.869 1.012 6.438 1.00 94.62 89 PHE A O 1
ATOM 736 N N . HIS A 1 90 ? 3.707 -1.064 6.358 1.00 95.12 90 HIS A N 1
ATOM 737 C CA . HIS A 1 90 ? 5.075 -0.652 6.656 1.00 95.12 90 HIS A CA 1
ATOM 738 C C . HIS A 1 90 ? 6.110 -1.440 5.860 1.00 95.12 90 HIS A C 1
ATOM 740 O O . HIS A 1 90 ? 5.837 -2.501 5.297 1.00 95.12 90 HIS A O 1
ATOM 746 N N . CYS A 1 91 ? 7.334 -0.920 5.834 1.00 92.94 91 CYS A N 1
ATOM 747 C CA . CYS A 1 91 ? 8.480 -1.693 5.388 1.00 92.94 91 CYS A CA 1
ATOM 748 C C . CYS A 1 91 ? 8.827 -2.753 6.436 1.00 92.94 91 CYS A C 1
ATOM 750 O O . CYS A 1 91 ? 9.060 -2.424 7.597 1.00 92.94 91 CYS A O 1
ATOM 752 N N . HIS A 1 92 ? 8.920 -4.016 6.025 1.00 93.75 92 HIS A N 1
ATOM 753 C CA . HIS A 1 92 ? 9.283 -5.126 6.911 1.00 93.75 92 HIS A CA 1
ATOM 754 C C . HIS A 1 92 ? 10.806 -5.235 7.160 1.00 93.75 92 HIS A C 1
ATOM 756 O O . HIS A 1 92 ? 11.334 -6.305 7.454 1.00 93.75 92 HIS A O 1
ATOM 762 N N . MET A 1 93 ? 11.532 -4.125 7.019 1.00 90.50 93 MET A N 1
ATOM 763 C CA . MET A 1 93 ? 12.923 -4.011 7.448 1.00 90.50 93 MET A CA 1
ATOM 764 C C . MET A 1 93 ? 12.946 -3.221 8.747 1.00 90.50 93 MET A C 1
ATOM 766 O O . MET A 1 93 ? 12.581 -2.045 8.760 1.00 90.50 93 MET A O 1
ATOM 770 N N . GLU A 1 94 ? 13.349 -3.881 9.829 1.00 88.94 94 GLU A N 1
ATOM 771 C CA . GLU A 1 94 ? 13.296 -3.340 11.190 1.00 88.94 94 GLU A CA 1
ATOM 772 C C . GLU A 1 94 ? 13.985 -1.977 11.290 1.00 88.94 94 GLU A C 1
ATOM 774 O O . GLU A 1 94 ? 13.437 -1.044 11.864 1.00 88.94 94 GLU A O 1
ATOM 779 N N . GLN A 1 95 ? 15.116 -1.801 10.608 1.00 89.62 95 GLN A N 1
ATOM 780 C CA . GLN A 1 95 ? 15.861 -0.544 10.581 1.00 89.62 95 GLN A CA 1
ATOM 781 C C . GLN A 1 95 ? 15.145 0.615 9.858 1.00 89.62 95 GLN A C 1
ATOM 783 O O . GLN A 1 95 ? 15.512 1.771 10.047 1.00 89.62 95 GLN A O 1
ATOM 788 N N . HIS A 1 96 ? 14.138 0.346 9.020 1.00 90.00 96 HIS A N 1
ATOM 789 C CA . HIS A 1 96 ? 13.372 1.382 8.310 1.00 90.00 96 HIS A CA 1
ATOM 790 C C . HIS A 1 96 ? 12.138 1.857 9.086 1.00 90.00 96 HIS A C 1
ATOM 792 O O . HIS A 1 96 ? 11.639 2.954 8.830 1.00 90.00 96 HIS A O 1
ATOM 798 N N . ILE A 1 97 ? 11.646 1.046 10.026 1.00 90.19 97 ILE A N 1
ATOM 799 C CA . ILE A 1 97 ? 10.471 1.352 10.850 1.00 90.19 97 ILE A CA 1
ATOM 800 C C . ILE A 1 97 ? 10.726 2.618 11.697 1.00 90.19 97 ILE A C 1
ATOM 802 O O . ILE A 1 97 ? 9.951 3.564 11.556 1.00 90.19 97 ILE A O 1
ATOM 806 N N . PRO A 1 98 ? 11.829 2.741 12.472 1.00 90.00 98 PRO A N 1
ATOM 807 C CA . PRO A 1 98 ? 12.145 3.974 13.204 1.00 90.00 98 PRO A CA 1
ATOM 808 C C . PRO A 1 98 ? 12.351 5.197 12.303 1.00 90.00 98 PRO A C 1
ATOM 810 O O . PRO A 1 98 ? 12.134 6.323 12.737 1.00 90.00 98 PRO A O 1
ATOM 813 N N . GLY A 1 99 ? 12.739 4.983 11.039 1.00 87.69 99 GLY A N 1
ATOM 814 C CA . GLY A 1 99 ? 12.868 6.038 10.030 1.00 87.69 99 GLY A CA 1
ATOM 815 C C . GLY A 1 99 ? 11.532 6.561 9.489 1.00 87.69 99 GLY A C 1
ATOM 816 O O . GLY A 1 99 ? 11.529 7.436 8.628 1.00 87.69 99 GLY A O 1
ATOM 817 N N . GLY A 1 100 ? 10.400 6.026 9.960 1.00 89.69 100 GLY A N 1
ATOM 818 C CA . GLY A 1 100 ? 9.064 6.479 9.581 1.00 89.69 100 GLY A CA 1
ATOM 819 C C . GLY A 1 100 ? 8.529 5.867 8.287 1.00 89.69 100 GLY A C 1
ATOM 820 O O . GLY A 1 100 ? 7.549 6.373 7.746 1.00 89.69 100 GLY A O 1
ATOM 821 N N . MET A 1 101 ? 9.120 4.775 7.777 1.00 92.75 101 MET A N 1
ATOM 822 C CA . MET A 1 101 ? 8.632 4.083 6.571 1.00 92.75 101 MET A CA 1
ATOM 823 C C . MET A 1 101 ? 7.404 3.206 6.876 1.00 92.75 101 MET A C 1
ATOM 825 O O . MET A 1 101 ? 7.408 1.981 6.713 1.00 92.75 101 MET A O 1
ATOM 829 N N . MET A 1 102 ? 6.347 3.856 7.351 1.00 95.19 102 MET A N 1
ATOM 830 C CA . MET A 1 102 ? 5.085 3.262 7.761 1.00 95.19 102 MET A CA 1
ATOM 831 C C . MET A 1 102 ? 3.926 4.221 7.510 1.00 95.19 102 MET A C 1
ATOM 833 O O . MET A 1 102 ? 4.077 5.440 7.489 1.00 95.19 102 MET A O 1
ATOM 837 N N . THR A 1 103 ? 2.741 3.658 7.353 1.00 95.44 103 THR A N 1
ATOM 838 C CA . THR A 1 103 ? 1.478 4.384 7.342 1.00 95.44 103 THR A CA 1
ATOM 839 C C . THR A 1 103 ? 0.393 3.511 7.962 1.00 95.44 103 THR A C 1
ATOM 841 O O . THR A 1 103 ? 0.571 2.303 8.123 1.00 95.44 103 THR A O 1
ATOM 844 N N . VAL A 1 104 ? -0.731 4.115 8.330 1.00 96.75 104 VAL A N 1
ATOM 845 C CA . VAL A 1 104 ? -1.877 3.404 8.898 1.00 96.75 104 VAL A CA 1
ATOM 846 C C . VAL A 1 104 ? -3.120 3.753 8.095 1.00 96.75 104 VAL A C 1
ATOM 848 O O . VAL A 1 104 ? -3.452 4.924 7.919 1.00 96.75 104 VAL A O 1
ATOM 851 N N . PHE A 1 105 ? -3.837 2.731 7.639 1.00 96.38 105 PHE A N 1
ATOM 852 C CA . PHE A 1 105 ? -5.138 2.890 7.006 1.00 96.38 105 PHE A CA 1
ATOM 853 C C . PHE A 1 105 ? -6.248 2.756 8.045 1.00 96.38 105 PHE A C 1
ATOM 855 O O . PHE A 1 105 ? -6.334 1.743 8.733 1.00 96.38 105 PHE A O 1
ATOM 862 N N . ASN A 1 106 ? -7.125 3.754 8.129 1.00 96.88 106 ASN A N 1
ATOM 863 C CA . ASN A 1 106 ? -8.349 3.678 8.922 1.00 96.88 106 ASN A CA 1
ATOM 864 C C . ASN A 1 106 ? -9.506 3.198 8.030 1.00 96.88 106 ASN A C 1
ATOM 866 O O . ASN A 1 106 ? -10.100 3.982 7.287 1.00 96.88 106 ASN A O 1
ATOM 870 N N . LEU A 1 107 ? -9.785 1.895 8.057 1.00 97.12 107 LEU A N 1
ATOM 871 C CA . LEU A 1 107 ? -10.768 1.253 7.190 1.00 97.12 107 LEU A CA 1
ATOM 872 C C . LEU A 1 107 ? -12.133 1.153 7.874 1.00 97.12 107 LEU A C 1
ATOM 874 O O . LEU A 1 107 ? -12.236 0.765 9.038 1.00 97.12 107 LEU A O 1
ATOM 878 N N . LEU A 1 108 ? -13.182 1.484 7.112 1.00 97.25 108 LEU A N 1
ATOM 879 C CA . LEU A 1 108 ? -14.594 1.450 7.520 1.00 97.25 108 LEU A CA 1
ATOM 880 C C . LEU A 1 108 ? -14.840 2.015 8.940 1.00 97.25 108 LEU A C 1
ATOM 882 O O . LEU A 1 108 ? -15.387 1.302 9.782 1.00 97.25 108 LEU A O 1
ATOM 886 N N . PRO A 1 109 ? -14.480 3.284 9.232 1.00 95.88 109 PRO A N 1
ATOM 887 C CA . PRO A 1 109 ? -14.520 3.822 10.599 1.00 95.88 109 PRO A CA 1
ATOM 888 C C . PRO A 1 109 ? -15.904 3.739 11.257 1.00 95.88 109 PRO A C 1
ATOM 890 O O . PRO A 1 109 ? -16.015 3.477 12.449 1.00 95.88 109 PRO A O 1
ATOM 893 N N . SER A 1 110 ? -16.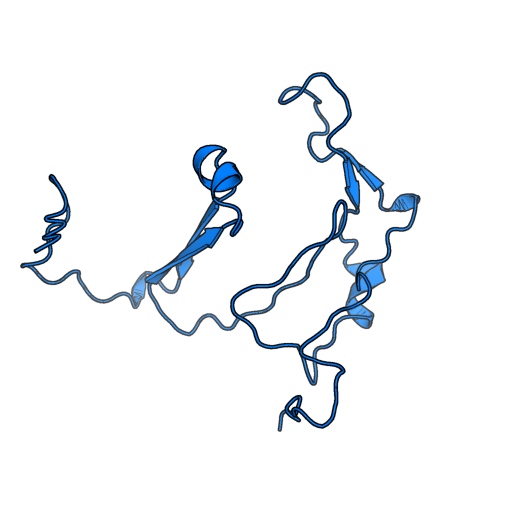973 3.895 10.471 1.00 96.44 110 SER A N 1
ATOM 894 C CA . SER A 1 110 ? -18.359 3.795 10.947 1.00 96.44 110 SER A CA 1
ATOM 895 C C . SER A 1 110 ? -18.792 2.377 11.337 1.00 96.44 110 SER A C 1
ATOM 897 O O . SER A 1 110 ? -19.813 2.218 11.999 1.00 96.44 110 SER A O 1
ATOM 899 N N . GLN A 1 111 ? -18.042 1.351 10.927 1.00 97.06 111 GLN A N 1
ATOM 900 C CA . GLN A 1 111 ? -18.326 -0.058 11.209 1.00 97.06 111 GLN A CA 1
ATOM 901 C C . GLN A 1 111 ? -17.399 -0.644 12.284 1.00 97.06 111 GLN A C 1
ATOM 903 O O . GLN A 1 111 ? -17.527 -1.819 12.631 1.00 97.06 111 GLN A O 1
ATOM 908 N N . GLN A 1 112 ? -16.456 0.142 12.811 1.00 94.88 112 GLN A N 1
ATOM 909 C CA . GLN A 1 112 ? -15.552 -0.323 13.857 1.00 94.88 112 GLN A CA 1
ATOM 910 C C . GLN A 1 112 ? -16.317 -0.561 15.159 1.00 94.88 112 GLN A C 1
ATOM 912 O O . GLN A 1 112 ? -17.131 0.256 15.597 1.00 94.88 112 GLN A O 1
ATOM 917 N N . LYS A 1 113 ? -16.052 -1.708 15.790 1.00 91.56 113 LYS A N 1
ATOM 918 C CA . LYS A 1 113 ? -16.611 -2.021 17.106 1.00 91.56 113 LYS A CA 1
ATOM 919 C C . LYS A 1 113 ? -16.006 -1.082 18.144 1.00 91.56 113 LYS A C 1
ATOM 921 O O . LYS A 1 113 ? -14.846 -0.690 18.040 1.00 91.56 113 LYS A O 1
ATOM 926 N N . LYS A 1 114 ? -16.786 -0.760 19.175 1.00 89.88 114 LYS A N 1
ATOM 927 C CA . LYS A 1 114 ? -16.269 -0.016 20.326 1.00 89.88 114 LYS A CA 1
ATOM 928 C C . LYS A 1 114 ? -15.149 -0.818 20.984 1.00 89.88 114 LYS A C 1
ATOM 930 O O . LYS A 1 114 ? -15.273 -2.035 21.135 1.00 89.88 114 LYS A O 1
ATOM 935 N N . ILE A 1 115 ? -14.092 -0.120 21.387 1.00 86.25 115 ILE A N 1
ATOM 936 C CA . ILE A 1 115 ? -13.028 -0.700 22.203 1.00 86.25 115 ILE A CA 1
ATOM 937 C C . ILE A 1 115 ? -13.681 -1.228 23.493 1.00 86.25 115 ILE A C 1
ATOM 939 O O . ILE A 1 115 ? -14.427 -0.477 24.132 1.00 86.25 115 ILE A O 1
ATOM 943 N N . PRO A 1 116 ? -13.485 -2.507 23.864 1.00 89.31 116 PRO A N 1
ATOM 944 C CA . PRO A 1 116 ? -14.043 -3.040 25.100 1.00 89.31 116 PRO A CA 1
ATOM 945 C C . PRO A 1 116 ? -13.545 -2.251 26.318 1.00 89.31 116 PRO A C 1
ATOM 947 O O . PRO A 1 116 ? -12.372 -1.900 26.389 1.00 89.31 116 PRO A O 1
ATOM 950 N N . HIS A 1 117 ? -14.419 -2.020 27.301 1.00 84.69 117 HIS A N 1
ATOM 951 C CA . HIS A 1 117 ? -14.132 -1.164 28.464 1.00 84.69 117 HIS A CA 1
ATOM 952 C C . HIS A 1 117 ? -12.926 -1.599 29.317 1.00 84.69 117 HIS A C 1
ATOM 954 O O . HIS A 1 117 ? -12.396 -0.785 30.062 1.00 84.69 117 HIS A O 1
ATOM 960 N N . GLY A 1 118 ? -12.509 -2.866 29.231 1.00 84.62 118 GLY A N 1
ATOM 961 C CA . GLY A 1 118 ? -11.362 -3.403 29.970 1.00 84.62 118 GLY A CA 1
ATOM 962 C C . GLY A 1 118 ? -10.031 -3.360 29.217 1.00 84.62 118 GLY A C 1
ATOM 963 O O . GLY A 1 118 ? -9.043 -3.854 29.748 1.00 84.62 118 GLY A O 1
ATOM 964 N N . VAL A 1 119 ? -9.990 -2.836 27.987 1.00 82.25 119 VAL A N 1
ATOM 965 C CA . VAL A 1 119 ? -8.742 -2.722 27.219 1.00 82.25 119 VAL A CA 1
ATOM 966 C C . VAL A 1 119 ? -8.024 -1.437 27.637 1.00 82.25 119 VAL A C 1
ATOM 968 O O . VAL A 1 119 ? -8.597 -0.361 27.456 1.00 82.25 119 VAL A O 1
ATOM 971 N N . PRO A 1 120 ? -6.785 -1.511 28.158 1.00 82.50 120 PRO A N 1
ATOM 972 C CA . PRO A 1 120 ? -5.987 -0.320 28.421 1.00 82.50 120 PRO A CA 1
ATOM 973 C C . PRO A 1 120 ? -5.757 0.454 27.119 1.00 82.50 120 PRO A C 1
ATOM 975 O O . PRO A 1 120 ? -5.191 -0.077 26.164 1.00 82.50 120 PRO A O 1
ATOM 978 N N . THR A 1 121 ? -6.219 1.701 27.061 1.00 79.25 121 THR A N 1
ATOM 979 C CA . THR A 1 121 ? -6.009 2.603 25.913 1.00 79.25 121 THR A CA 1
ATOM 980 C C . THR A 1 121 ? -4.856 3.580 26.131 1.00 79.25 121 THR A C 1
ATOM 982 O O . THR A 1 121 ? -4.492 4.316 25.219 1.00 79.25 121 THR A O 1
ATOM 985 N N . GLU A 1 122 ? -4.300 3.599 27.339 1.00 79.56 122 GLU A N 1
ATOM 986 C CA . GLU A 1 122 ? -3.208 4.463 27.770 1.00 79.56 122 GLU A CA 1
ATOM 987 C C . GLU A 1 122 ? -2.412 3.790 28.895 1.00 79.56 122 GLU A C 1
ATOM 989 O O . GLU A 1 122 ? -2.854 2.802 29.486 1.00 79.56 122 GLU A O 1
ATOM 994 N N . GLY A 1 123 ? -1.240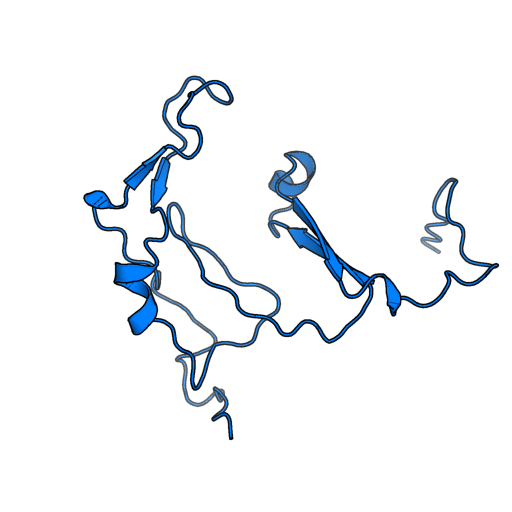 4.344 29.198 1.00 76.38 123 GLY A N 1
ATOM 995 C CA . GLY A 1 123 ? -0.337 3.813 30.214 1.00 76.38 123 GLY A CA 1
ATOM 996 C C . GLY A 1 123 ? 0.664 2.788 29.668 1.00 76.38 123 GLY A C 1
ATOM 997 O O . GLY A 1 123 ? 0.698 2.517 28.465 1.00 76.38 123 GLY A O 1
ATOM 998 N N . PRO A 1 124 ? 1.542 2.256 30.533 1.00 76.25 124 PRO A N 1
ATOM 999 C CA . PRO A 1 124 ? 2.475 1.211 30.140 1.00 76.25 124 PRO A CA 1
ATOM 1000 C C . PRO A 1 124 ? 1.677 -0.017 29.695 1.00 76.25 124 PRO A C 1
ATOM 1002 O O . PRO A 1 124 ? 0.901 -0.560 30.478 1.00 76.25 124 PRO A O 1
ATOM 1005 N N . CYS A 1 125 ? 1.850 -0.445 28.438 1.00 64.12 125 CYS A N 1
ATOM 1006 C CA . CYS A 1 125 ? 1.321 -1.727 27.986 1.00 64.12 125 CYS A CA 1
ATOM 1007 C C . CYS A 1 125 ? 1.847 -2.803 28.946 1.00 64.12 125 CYS A C 1
ATOM 1009 O O . CYS A 1 125 ? 3.073 -2.927 29.049 1.00 64.12 125 CYS A O 1
ATOM 1011 N N . PRO A 1 126 ? 0.984 -3.559 29.649 1.00 63.03 126 PRO A N 1
ATOM 1012 C CA . PRO A 1 126 ? 1.428 -4.711 30.412 1.00 63.03 126 PRO A CA 1
ATOM 1013 C C . PRO A 1 126 ? 1.891 -5.758 29.402 1.00 63.03 126 PRO A C 1
ATOM 1015 O O . PRO A 1 126 ? 1.124 -6.566 28.885 1.00 63.03 126 PRO A O 1
ATOM 1018 N N . VAL A 1 127 ? 3.159 -5.659 29.023 1.00 58.84 127 VAL A N 1
ATOM 1019 C CA . VAL A 1 127 ? 3.879 -6.721 28.346 1.00 58.84 127 VAL A CA 1
ATOM 1020 C C . VAL A 1 127 ? 4.268 -7.700 29.443 1.00 58.84 127 VAL A C 1
ATOM 1022 O O . VAL A 1 127 ? 5.367 -7.652 29.991 1.00 58.84 127 VAL A O 1
ATOM 1025 N N . ASP A 1 128 ? 3.310 -8.532 29.839 1.00 53.31 128 ASP A N 1
ATOM 1026 C CA . ASP A 1 128 ? 3.584 -9.664 30.713 1.00 53.31 128 ASP A CA 1
ATOM 1027 C C . ASP A 1 128 ? 4.460 -10.635 29.911 1.00 53.31 128 ASP A C 1
ATOM 1029 O O . ASP A 1 128 ? 3.974 -11.494 29.183 1.00 53.31 128 ASP A O 1
ATOM 1033 N N . TRP A 1 129 ? 5.781 -10.455 29.980 1.00 53.06 129 TRP A N 1
ATOM 1034 C CA . TRP A 1 129 ? 6.769 -11.393 29.432 1.00 53.06 129 TRP A CA 1
ATOM 1035 C C . TRP A 1 129 ? 6.974 -12.604 30.366 1.00 53.06 129 TRP A C 1
ATOM 1037 O O . TRP A 1 129 ? 8.086 -13.125 30.457 1.00 53.06 129 TRP A O 1
ATOM 1047 N N . ALA A 1 130 ? 5.931 -13.004 31.100 1.00 44.78 130 ALA A N 1
ATOM 1048 C CA . ALA A 1 130 ? 5.928 -14.122 32.041 1.00 44.78 130 ALA A CA 1
ATOM 1049 C C . ALA A 1 130 ? 5.204 -15.337 31.451 1.00 44.78 130 ALA A C 1
ATOM 1051 O O . ALA A 1 130 ? 4.095 -15.157 30.901 1.00 44.78 130 ALA A O 1
#

Radius of gyration: 19.68 Å; chains: 1; bounding box: 41×47×52 Å

Sequence (130 aa):
DFKWCYFNQTACFFMPAPLTKCDSEDVAYGDPTAKLLDFGAYWGCKYNAPKYKSTEMLETPLRKDMISIPRRGWAVVRFRVDNPGFWLFHCHMEQHIPGGMMTVFNLLPSQQKKIPHGVPTEGPCPVDWA

InterPro domains:
  IPR002355 Multicopper oxidase, copper-binding site [PS00080] (90-101)
  IPR008972 Cupredoxin [G3DSA:2.60.40.420] (23-126)
  IPR008972 Cupredoxin [SSF49503] (56-116)
  IPR011706 Multicopper oxidase, C-terminal [PF07731] (52-106)
  IPR033138 Multicopper oxidases, conserved site [PS00079] (85-105)
  IPR045087 Multicopper oxidase [PTHR11709] (48-106)

pLDDT: mean 78.73, std 15.88, range [41.56, 97.44]

Organism: NCBI:txid72548